Protein AF-A0A4W5N1I6-F1 (afdb_monomer_lite)

Secondary structure (DSSP, 8-state):
------TT-EE--SS------S---HHHHHHHHHHHHHHHTT-TTEEEEEES--HHHHHHGGG---S-HHHHHHHHHHHHHTSS-HHHHHHHHHHHHIIIIIS--SEEEEEETTTTEEEEE-

Sequence (122 aa):
MKWLLFPSFIVFIGKITFLFFSLSSFQIQTRLHYLASNLQNKSNDIEVLAVDLPKGTLINFLSLEFDGDEQFNISVKHLLSRLPKQRYLKSICEEIHCFKILKRVAVMVLYSYKDDYYKILL

Structure (mmCIF, N/CA/C/O backbone):
data_AF-A0A4W5N1I6-F1
#
_entry.id   AF-A0A4W5N1I6-F1
#
loop_
_atom_site.group_PDB
_atom_site.id
_atom_site.type_symbol
_atom_site.label_atom_id
_atom_site.label_alt_id
_atom_site.label_comp_id
_atom_site.label_asym_id
_atom_site.label_entity_id
_atom_site.label_seq_id
_atom_site.pdbx_PDB_ins_code
_atom_site.Cartn_x
_atom_site.Cartn_y
_atom_site.Cartn_z
_atom_site.occupancy
_atom_site.B_iso_or_equiv
_atom_site.auth_seq_id
_atom_site.auth_comp_id
_atom_site.auth_asym_id
_atom_site.auth_atom_id
_atom_site.pdbx_PDB_model_num
ATOM 1 N N . MET A 1 1 ? 24.532 -8.425 8.431 1.00 30.48 1 MET A N 1
ATOM 2 C CA . MET A 1 1 ? 23.136 -8.542 7.955 1.00 30.48 1 MET A CA 1
ATOM 3 C C . MET A 1 1 ? 22.228 -8.252 9.137 1.00 30.48 1 MET A C 1
ATOM 5 O O . MET A 1 1 ? 22.316 -8.963 10.129 1.00 30.48 1 MET A O 1
ATOM 9 N N . LYS A 1 2 ? 21.505 -7.128 9.113 1.00 20.03 2 LYS A N 1
ATOM 10 C CA . LYS A 1 2 ? 20.791 -6.596 10.283 1.00 20.03 2 LYS A CA 1
ATOM 11 C C . LYS A 1 2 ? 19.300 -6.869 10.098 1.00 20.03 2 LYS A C 1
ATOM 13 O O . LYS A 1 2 ? 18.695 -6.338 9.176 1.00 20.03 2 LYS A O 1
ATOM 18 N N . TRP A 1 3 ? 18.755 -7.746 10.932 1.00 30.00 3 TRP A N 1
ATOM 19 C CA . TRP A 1 3 ? 17.343 -8.113 10.941 1.00 30.00 3 TRP A CA 1
ATOM 20 C C . TRP A 1 3 ? 16.544 -7.023 11.663 1.00 30.00 3 TRP A C 1
ATOM 22 O O . TRP A 1 3 ? 16.873 -6.680 12.798 1.00 30.00 3 TRP A O 1
ATOM 32 N N . LEU A 1 4 ? 15.514 -6.474 11.018 1.00 30.17 4 LEU A N 1
ATOM 33 C CA . LEU A 1 4 ? 14.534 -5.597 11.660 1.00 30.17 4 LEU A CA 1
ATOM 34 C C . LEU A 1 4 ? 13.245 -6.397 11.858 1.00 30.17 4 LEU A C 1
ATOM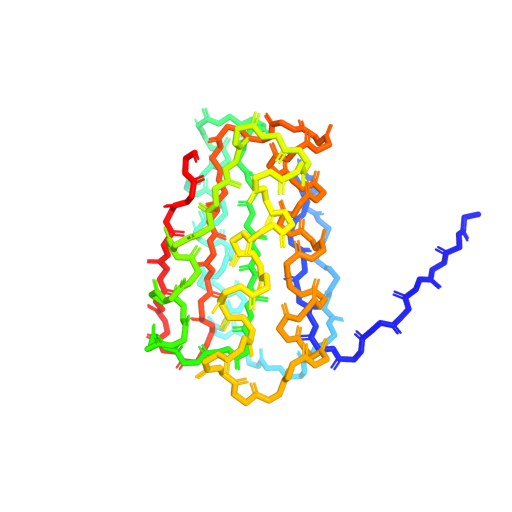 36 O O . LEU A 1 4 ? 12.529 -6.695 10.908 1.00 30.17 4 LEU A O 1
ATOM 40 N N . LEU A 1 5 ? 12.990 -6.786 13.107 1.00 33.06 5 LEU A N 1
ATOM 41 C CA . LEU A 1 5 ? 11.746 -7.414 13.539 1.00 33.06 5 LEU A CA 1
ATOM 42 C C . LEU A 1 5 ? 10.676 -6.321 13.680 1.00 33.06 5 LEU A C 1
ATOM 44 O O . LEU A 1 5 ? 10.746 -5.516 14.608 1.00 33.06 5 LEU A O 1
ATOM 48 N N . PHE A 1 6 ? 9.685 -6.297 12.785 1.00 37.84 6 PHE A N 1
ATOM 49 C CA . PHE A 1 6 ? 8.464 -5.506 12.965 1.00 37.84 6 PHE A CA 1
ATOM 50 C C . PHE A 1 6 ? 7.271 -6.441 13.235 1.00 37.84 6 PHE A C 1
ATOM 52 O O . PHE A 1 6 ? 7.053 -7.363 12.451 1.00 37.84 6 PHE A O 1
ATOM 59 N N . PRO A 1 7 ? 6.463 -6.233 14.294 1.00 37.00 7 PRO A N 1
ATOM 60 C CA . PRO A 1 7 ? 5.461 -7.212 14.742 1.00 37.00 7 PRO A CA 1
ATOM 61 C C . PRO A 1 7 ? 4.177 -7.307 13.888 1.00 37.00 7 PRO A C 1
ATOM 63 O O . PRO A 1 7 ? 3.133 -7.671 14.427 1.00 37.00 7 PRO A O 1
ATOM 66 N N . SER A 1 8 ? 4.147 -6.865 12.621 1.00 39.16 8 SER A N 1
ATOM 67 C CA . SER A 1 8 ? 2.848 -6.582 11.963 1.00 39.16 8 SER A CA 1
ATOM 68 C C . SER A 1 8 ? 2.781 -6.676 10.428 1.00 39.16 8 SER A C 1
ATOM 70 O O . SER A 1 8 ? 1.756 -6.293 9.857 1.00 39.16 8 SER A O 1
ATOM 72 N N . PHE A 1 9 ? 3.817 -7.170 9.743 1.00 37.41 9 PHE A N 1
ATOM 73 C CA . PHE A 1 9 ? 3.836 -7.255 8.274 1.00 37.41 9 PHE A CA 1
ATOM 74 C C . PHE A 1 9 ? 4.302 -8.623 7.785 1.00 37.41 9 PHE A C 1
ATOM 76 O O . PHE A 1 9 ? 5.224 -9.199 8.357 1.00 37.41 9 PHE A O 1
ATOM 83 N N . ILE A 1 10 ? 3.691 -9.109 6.701 1.00 45.41 10 ILE A N 1
ATOM 84 C CA . ILE A 1 10 ? 4.205 -10.223 5.902 1.00 45.41 10 ILE A CA 1
ATOM 85 C C . ILE A 1 10 ? 4.588 -9.636 4.544 1.00 45.41 10 ILE A C 1
ATOM 87 O O . ILE A 1 10 ? 3.729 -9.226 3.762 1.00 45.41 10 ILE A O 1
ATOM 91 N N . VAL A 1 11 ? 5.890 -9.574 4.284 1.00 42.16 11 VAL A N 1
ATOM 92 C CA . VAL A 1 11 ? 6.454 -9.120 3.010 1.00 42.16 11 VAL A CA 1
ATOM 93 C C . VAL A 1 11 ? 6.781 -10.358 2.179 1.00 42.16 11 VAL A C 1
ATOM 95 O O . VAL A 1 11 ? 7.562 -11.197 2.630 1.00 42.16 11 VAL A O 1
ATOM 98 N N . PHE A 1 12 ? 6.196 -10.493 0.984 1.00 49.16 12 PHE A N 1
ATOM 99 C CA . PHE A 1 12 ? 6.676 -11.464 0.003 1.00 49.16 12 PHE A CA 1
ATOM 100 C C . PHE A 1 12 ? 7.763 -10.790 -0.829 1.00 49.16 12 PHE A C 1
ATOM 102 O O . PHE A 1 12 ? 7.587 -9.666 -1.285 1.00 49.16 12 PHE A O 1
ATOM 109 N N . ILE A 1 13 ? 8.898 -11.471 -0.964 1.00 43.66 13 ILE A N 1
ATOM 110 C CA . ILE A 1 13 ? 9.958 -11.116 -1.907 1.00 43.66 13 ILE A CA 1
ATOM 111 C C . ILE A 1 13 ? 10.086 -12.292 -2.872 1.00 43.66 13 ILE A C 1
ATOM 113 O O . ILE A 1 13 ? 10.045 -13.438 -2.413 1.00 43.66 13 ILE A O 1
ATOM 117 N N . GLY A 1 14 ? 10.262 -12.004 -4.166 1.00 40.56 14 GLY A N 1
ATOM 118 C CA . GLY A 1 14 ? 10.351 -12.886 -5.346 1.00 40.56 14 GLY A CA 1
ATOM 119 C C . GLY A 1 14 ? 11.345 -14.064 -5.331 1.00 40.56 14 GLY A C 1
ATOM 120 O O . GLY A 1 14 ? 11.800 -14.529 -6.371 1.00 40.56 14 GLY A O 1
ATOM 121 N N . LYS A 1 15 ? 11.664 -14.621 -4.168 1.00 38.16 15 LYS A N 1
ATOM 122 C CA . LYS A 1 15 ? 12.176 -15.975 -3.967 1.00 38.16 15 LYS A CA 1
ATOM 123 C C . LYS A 1 15 ? 11.552 -16.497 -2.685 1.00 38.16 15 LYS A C 1
ATOM 125 O O . LYS A 1 15 ? 11.932 -16.040 -1.612 1.00 38.16 15 LYS A O 1
ATOM 130 N N . ILE A 1 16 ? 10.598 -17.421 -2.836 1.00 42.41 16 ILE A N 1
ATOM 131 C CA . ILE A 1 16 ? 9.838 -18.146 -1.801 1.00 42.41 16 ILE A CA 1
ATOM 132 C C . ILE A 1 16 ? 10.595 -18.185 -0.464 1.00 42.41 16 ILE A C 1
ATOM 134 O O . ILE A 1 16 ? 11.335 -19.119 -0.172 1.00 42.41 16 ILE A O 1
ATOM 138 N N . THR A 1 17 ? 10.428 -17.143 0.344 1.00 37.41 17 THR A N 1
ATOM 139 C CA . THR A 1 17 ? 10.952 -17.076 1.705 1.00 37.41 17 THR A CA 1
ATOM 140 C C . THR A 1 17 ? 9.791 -16.600 2.545 1.00 37.41 17 THR A C 1
ATOM 142 O O . THR A 1 17 ? 9.505 -15.410 2.649 1.00 37.41 17 THR A O 1
ATOM 145 N N . PHE A 1 18 ? 9.054 -17.574 3.069 1.00 41.88 18 PHE A N 1
ATOM 146 C CA . PHE A 1 18 ? 7.924 -17.344 3.948 1.00 41.88 18 PHE A CA 1
ATOM 147 C C . PHE A 1 18 ? 8.445 -16.878 5.313 1.00 41.88 18 PHE A C 1
ATOM 149 O O . PHE A 1 18 ? 8.701 -17.697 6.196 1.00 41.88 18 PHE A O 1
ATOM 156 N N . LEU A 1 19 ? 8.621 -15.571 5.510 1.00 38.22 19 LEU A N 1
ATOM 157 C CA . LEU A 1 19 ? 8.815 -15.026 6.854 1.00 38.22 19 LEU A CA 1
ATOM 158 C C . LEU A 1 19 ? 7.450 -14.968 7.552 1.00 38.22 19 LEU A C 1
ATOM 160 O O . LEU A 1 19 ? 6.750 -13.959 7.555 1.00 38.22 19 LEU A O 1
ATOM 164 N N . PHE A 1 20 ? 7.058 -16.120 8.101 1.00 39.75 20 PHE A N 1
ATOM 165 C CA . PHE A 1 20 ? 5.917 -16.278 8.994 1.00 39.75 20 PHE A CA 1
ATOM 166 C C . PHE A 1 20 ? 6.198 -15.554 10.314 1.00 39.75 20 PHE A C 1
ATOM 168 O O . PHE A 1 20 ? 7.042 -15.991 11.091 1.00 39.75 20 PHE A O 1
ATOM 175 N N . PHE A 1 21 ? 5.456 -14.486 10.600 1.00 38.78 21 PHE A N 1
ATOM 176 C CA . PHE A 1 21 ? 5.331 -13.961 11.963 1.00 38.78 21 PHE A CA 1
ATOM 177 C C . PHE A 1 21 ? 3.906 -13.462 12.229 1.00 38.78 21 PHE A C 1
ATOM 179 O O . PHE A 1 21 ? 3.664 -12.310 12.566 1.00 38.78 21 PHE A O 1
ATOM 186 N N . SER A 1 22 ? 2.929 -14.350 12.060 1.00 35.50 22 SER A N 1
ATOM 187 C CA . SER A 1 22 ? 1.680 -14.296 12.820 1.00 35.50 22 SER A CA 1
ATOM 188 C C . SER A 1 22 ? 1.016 -15.666 12.768 1.00 35.50 22 SER A C 1
ATOM 190 O O . SER A 1 22 ? 1.001 -16.323 11.730 1.00 35.50 22 SER A O 1
ATOM 192 N N . LEU A 1 23 ? 0.506 -16.104 13.912 1.00 41.88 23 LEU A N 1
ATOM 193 C CA . LEU A 1 23 ? -0.076 -17.413 14.203 1.00 41.88 23 LEU A CA 1
ATOM 194 C C . LEU A 1 23 ? -1.425 -17.658 13.477 1.00 41.88 23 LEU A C 1
ATOM 196 O O . LEU A 1 23 ? -2.368 -18.165 14.076 1.00 41.88 23 LEU A O 1
ATOM 200 N N . SER A 1 24 ? -1.580 -17.260 12.213 1.00 45.09 24 SER A N 1
ATOM 201 C CA . SER A 1 24 ? -2.865 -17.327 11.509 1.00 45.09 24 SER A CA 1
ATOM 202 C C . SER A 1 24 ? -2.916 -18.499 10.522 1.00 45.09 24 SER A C 1
ATOM 204 O O . SER A 1 24 ? -2.354 -18.425 9.433 1.00 45.09 24 SER A O 1
ATOM 206 N N . SER A 1 25 ? -3.580 -19.572 10.970 1.00 53.19 25 SER A N 1
ATOM 207 C CA . SER A 1 2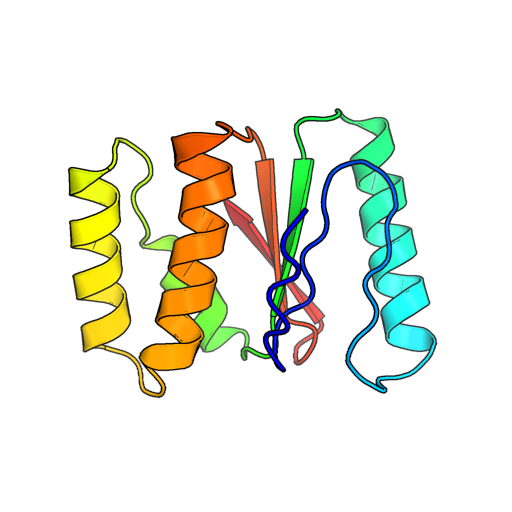5 ? -4.302 -20.619 10.220 1.00 53.19 25 SER A CA 1
ATOM 208 C C . SER A 1 25 ? -3.757 -21.067 8.846 1.00 53.19 25 SER A C 1
ATOM 210 O O . SER A 1 25 ? -3.752 -20.324 7.869 1.00 53.19 25 SER A O 1
ATOM 212 N N . PHE A 1 26 ? -3.459 -22.370 8.731 1.00 59.28 26 PHE A N 1
ATOM 213 C CA . PHE A 1 26 ? -3.067 -23.103 7.506 1.00 59.28 26 PHE A CA 1
ATOM 214 C C . PHE A 1 26 ? -3.862 -22.720 6.235 1.00 59.28 26 PHE A C 1
ATOM 216 O O . PHE A 1 26 ? -3.322 -22.691 5.135 1.00 59.28 26 PHE A O 1
ATOM 223 N N . GLN A 1 27 ? -5.132 -22.336 6.376 1.00 62.94 27 GLN A N 1
ATOM 224 C CA . GLN A 1 27 ? -5.973 -21.866 5.269 1.00 62.94 27 GLN A CA 1
ATOM 225 C C . GLN A 1 27 ? -5.462 -20.582 4.593 1.00 62.94 27 GLN A C 1
ATOM 227 O O . GLN A 1 27 ? -5.566 -20.435 3.376 1.00 62.94 27 GLN A O 1
ATOM 232 N N . ILE A 1 28 ? -4.910 -19.632 5.354 1.00 62.66 28 ILE A N 1
ATOM 233 C CA . ILE A 1 28 ? -4.321 -18.406 4.795 1.00 62.66 28 ILE A CA 1
ATOM 234 C C . ILE A 1 28 ? -3.048 -18.757 4.021 1.00 62.66 28 ILE A C 1
ATOM 236 O O . ILE A 1 28 ? -2.833 -18.239 2.926 1.00 62.66 28 ILE A O 1
ATOM 240 N N . GLN A 1 29 ? -2.262 -19.705 4.537 1.00 60.00 29 GLN A N 1
ATOM 241 C CA . GLN A 1 29 ? -1.068 -20.212 3.866 1.00 60.00 29 GLN A CA 1
ATOM 242 C C . GLN A 1 29 ? -1.399 -20.838 2.506 1.00 60.00 29 GLN A C 1
ATOM 244 O O . GLN A 1 29 ? -0.752 -20.493 1.520 1.00 60.00 29 GLN A O 1
ATOM 249 N N . THR A 1 30 ? -2.413 -21.706 2.414 1.00 65.31 30 THR A N 1
ATOM 250 C CA . THR A 1 30 ? -2.791 -22.338 1.137 1.00 65.31 30 THR A CA 1
ATOM 251 C C . THR A 1 30 ? -3.266 -21.312 0.106 1.00 65.31 30 THR A C 1
ATOM 253 O O . THR A 1 30 ? -2.876 -21.388 -1.058 1.00 65.31 30 THR A O 1
ATOM 256 N N . ARG A 1 31 ? -4.057 -20.314 0.527 1.00 71.31 31 ARG A N 1
ATOM 257 C CA . ARG A 1 31 ? -4.546 -19.251 -0.368 1.00 71.31 31 ARG A CA 1
ATOM 258 C C . ARG A 1 31 ? -3.415 -18.377 -0.906 1.00 71.31 31 ARG A C 1
ATOM 260 O O . ARG A 1 31 ? -3.353 -18.135 -2.109 1.00 71.31 31 ARG A O 1
ATOM 267 N N . LEU A 1 32 ? -2.492 -17.958 -0.040 1.00 65.69 32 LEU A N 1
ATOM 268 C CA . LEU A 1 32 ? -1.330 -17.162 -0.447 1.00 65.69 32 LEU A CA 1
ATOM 269 C C . LEU A 1 32 ? -0.376 -17.963 -1.333 1.00 65.69 32 LEU A C 1
ATOM 271 O O . LEU A 1 32 ? 0.118 -17.433 -2.324 1.00 65.69 32 LEU A O 1
ATOM 275 N N . HIS A 1 33 ? -0.167 -19.247 -1.029 1.00 64.44 33 HIS A N 1
ATOM 276 C CA . HIS A 1 33 ? 0.634 -20.133 -1.869 1.00 64.44 33 HIS A CA 1
ATOM 277 C C . HIS A 1 33 ? 0.032 -20.270 -3.273 1.00 64.44 33 HIS A C 1
ATOM 279 O O . HIS A 1 33 ? 0.759 -20.164 -4.255 1.00 64.44 33 HIS A O 1
ATOM 285 N N . TYR A 1 34 ? -1.287 -20.454 -3.382 1.00 70.06 34 TYR A N 1
ATOM 286 C CA . TYR A 1 34 ? -1.982 -20.545 -4.669 1.00 70.06 34 TYR A CA 1
ATOM 287 C C . TYR A 1 34 ? -1.878 -19.249 -5.488 1.00 70.06 34 TYR A C 1
ATOM 289 O O . TYR A 1 34 ? -1.612 -19.273 -6.692 1.00 70.06 34 TYR A O 1
ATOM 297 N N . LEU A 1 35 ? -2.045 -18.100 -4.829 1.00 67.19 35 LEU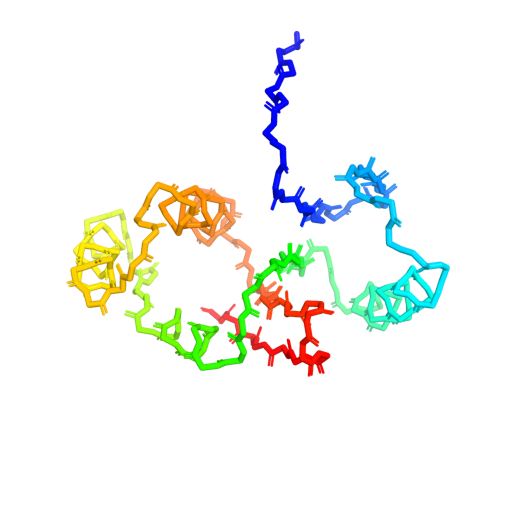 A N 1
ATOM 298 C CA . LEU A 1 35 ? -1.901 -16.794 -5.465 1.00 67.19 35 LEU A CA 1
ATOM 299 C C . LEU A 1 35 ? -0.463 -16.575 -5.959 1.00 67.19 35 LEU A C 1
ATOM 301 O O . LEU A 1 35 ? -0.267 -16.203 -7.114 1.00 67.19 35 LEU A O 1
ATOM 305 N N . ALA A 1 36 ? 0.536 -16.892 -5.133 1.00 62.78 36 ALA A N 1
ATOM 306 C CA . ALA A 1 36 ? 1.944 -16.804 -5.505 1.00 62.78 36 ALA A CA 1
ATOM 307 C C . ALA A 1 36 ? 2.299 -17.740 -6.672 1.00 62.78 36 ALA A C 1
ATOM 309 O O . ALA A 1 36 ? 2.954 -17.301 -7.614 1.00 62.78 36 ALA A O 1
ATOM 310 N N . SER A 1 37 ? 1.823 -18.992 -6.673 1.00 61.47 37 SER A N 1
ATOM 311 C CA . SER A 1 37 ? 2.095 -19.944 -7.761 1.00 61.47 37 SER A CA 1
ATOM 312 C C . SER A 1 37 ? 1.474 -19.520 -9.094 1.00 61.47 37 SER A C 1
ATOM 314 O O . SER A 1 37 ? 2.068 -19.728 -10.149 1.00 61.47 37 SER A O 1
ATOM 316 N N . ASN A 1 38 ? 0.307 -18.869 -9.065 1.00 64.06 38 ASN A N 1
ATOM 317 C CA . ASN A 1 38 ? -0.323 -18.331 -10.274 1.00 64.06 38 ASN A CA 1
ATOM 318 C C . ASN A 1 38 ? 0.418 -17.107 -10.833 1.00 64.06 38 ASN A C 1
ATOM 320 O O . ASN A 1 38 ? 0.384 -16.869 -12.041 1.00 64.06 38 ASN A O 1
ATOM 324 N N . LEU A 1 39 ? 1.083 -16.339 -9.966 1.00 59.69 39 LEU A N 1
ATOM 325 C CA . LEU A 1 39 ? 1.871 -15.165 -10.346 1.00 59.69 39 LEU A CA 1
ATOM 326 C C . LEU A 1 39 ? 3.299 -15.533 -10.782 1.00 59.69 39 LEU A C 1
ATOM 328 O O . LEU A 1 39 ? 3.807 -14.938 -11.728 1.00 59.69 39 LEU A O 1
ATOM 332 N N . GLN A 1 40 ? 3.923 -16.550 -10.174 1.00 51.84 40 GLN A N 1
ATOM 333 C CA . GLN A 1 40 ? 5.278 -17.011 -10.521 1.00 51.84 40 GLN A CA 1
ATOM 334 C C . GLN A 1 40 ? 5.421 -17.471 -11.972 1.00 51.84 40 GLN A C 1
ATOM 336 O O . GLN A 1 40 ? 6.484 -17.307 -12.563 1.00 51.84 40 GLN A O 1
ATOM 341 N N . ASN A 1 41 ? 4.350 -17.980 -12.580 1.00 47.66 41 ASN A N 1
ATOM 342 C CA . ASN A 1 41 ? 4.359 -18.334 -13.998 1.00 47.66 41 ASN A CA 1
ATOM 343 C C . ASN A 1 41 ? 4.381 -17.106 -14.936 1.00 47.66 41 ASN A C 1
ATOM 345 O O . ASN A 1 41 ? 4.387 -17.295 -16.151 1.00 47.66 41 ASN A O 1
ATOM 349 N N . LYS A 1 42 ? 4.369 -15.863 -14.414 1.00 50.66 42 LYS A N 1
ATOM 350 C CA . LYS A 1 42 ? 4.248 -14.636 -15.221 1.00 50.66 42 LYS A CA 1
ATOM 351 C C . LYS A 1 42 ? 5.431 -13.656 -15.197 1.00 50.66 42 LYS A C 1
ATOM 353 O O . LYS A 1 42 ? 5.643 -13.080 -16.253 1.00 50.66 42 LYS A O 1
ATOM 358 N N . SER A 1 43 ? 6.213 -13.485 -14.124 1.00 50.12 43 SER A N 1
ATOM 359 C CA . SER A 1 43 ? 7.604 -12.952 -14.150 1.00 50.12 43 SER A CA 1
ATOM 360 C C . SER A 1 43 ? 8.176 -12.786 -12.728 1.00 50.12 43 SER A C 1
ATOM 362 O O . SER A 1 43 ? 7.438 -12.845 -11.746 1.00 50.12 43 SER A O 1
ATOM 364 N N . ASN A 1 44 ? 9.488 -12.531 -12.620 1.00 55.81 44 ASN A N 1
ATOM 365 C CA . ASN A 1 44 ? 10.169 -12.125 -11.376 1.00 55.81 44 ASN A CA 1
ATOM 366 C C . ASN A 1 44 ? 9.830 -10.686 -10.927 1.00 55.81 44 ASN A C 1
ATOM 368 O O . ASN A 1 44 ? 10.342 -10.235 -9.906 1.00 55.81 44 ASN A O 1
ATOM 372 N N . ASP A 1 45 ? 8.990 -9.964 -11.671 1.00 69.12 45 ASP A N 1
ATOM 373 C CA . ASP A 1 45 ? 8.670 -8.548 -11.436 1.00 69.12 45 ASP A CA 1
ATOM 374 C C . ASP A 1 45 ? 7.349 -8.368 -10.680 1.00 69.12 45 ASP A C 1
ATOM 376 O O . ASP A 1 45 ? 6.764 -7.280 -10.694 1.00 69.12 45 ASP A O 1
ATOM 380 N N . ILE A 1 46 ? 6.854 -9.452 -10.073 1.00 75.25 46 ILE A N 1
ATOM 381 C CA . ILE A 1 46 ? 5.619 -9.463 -9.300 1.00 75.25 46 ILE A CA 1
ATOM 382 C C . ILE A 1 46 ? 5.944 -9.642 -7.821 1.00 75.25 46 ILE A C 1
ATOM 384 O O . ILE A 1 46 ? 6.426 -10.699 -7.418 1.00 75.25 46 ILE A O 1
ATOM 388 N N . GLU A 1 47 ? 5.613 -8.639 -7.011 1.00 81.69 47 GLU A N 1
ATOM 389 C CA . GLU A 1 47 ? 5.749 -8.706 -5.552 1.00 81.69 47 GLU A CA 1
ATOM 390 C C . GLU A 1 47 ? 4.390 -8.636 -4.864 1.00 81.69 47 GLU A C 1
ATOM 392 O O . GLU A 1 47 ? 3.471 -7.970 -5.338 1.00 81.69 47 GLU A O 1
ATOM 397 N N . VAL A 1 48 ? 4.248 -9.321 -3.729 1.00 81.50 48 VAL A N 1
ATOM 398 C CA . VAL A 1 48 ? 2.999 -9.353 -2.954 1.00 81.50 48 VAL A CA 1
ATOM 399 C C . VAL A 1 48 ? 3.250 -8.785 -1.558 1.00 81.50 48 VAL A C 1
ATOM 401 O O . VAL A 1 48 ? 4.141 -9.220 -0.837 1.00 81.50 48 VAL A O 1
ATOM 404 N N . LEU A 1 49 ? 2.435 -7.828 -1.127 1.00 85.75 49 LEU A N 1
ATOM 405 C CA . LEU A 1 49 ? 2.466 -7.285 0.228 1.00 85.75 49 LEU A CA 1
ATOM 406 C C . LEU A 1 49 ? 1.155 -7.620 0.934 1.00 85.75 49 LEU A C 1
ATOM 408 O O . LEU A 1 49 ? 0.100 -7.095 0.576 1.00 85.75 49 LEU A O 1
ATOM 412 N N . ALA A 1 50 ? 1.215 -8.504 1.932 1.00 85.56 50 ALA A N 1
ATOM 413 C CA . ALA A 1 50 ? 0.047 -8.916 2.703 1.00 85.56 50 ALA A CA 1
ATOM 414 C C . ALA A 1 50 ? -0.048 -8.124 4.017 1.00 85.56 50 ALA A C 1
ATOM 416 O O . ALA A 1 50 ? 0.904 -8.070 4.798 1.00 85.56 50 ALA A O 1
ATOM 417 N N . VAL A 1 51 ? -1.209 -7.513 4.271 1.00 85.38 51 VAL A N 1
ATOM 418 C CA . VAL A 1 51 ? -1.412 -6.548 5.366 1.00 85.38 51 VAL A CA 1
ATOM 419 C C . VAL A 1 51 ? -2.693 -6.808 6.162 1.00 85.38 51 VAL A C 1
ATOM 421 O O . VAL A 1 51 ? -3.695 -7.287 5.627 1.00 85.38 51 VAL A O 1
ATOM 424 N N . ASP A 1 52 ? -2.684 -6.418 7.442 1.00 87.06 52 ASP A N 1
ATOM 425 C CA . ASP A 1 52 ? -3.814 -6.566 8.376 1.00 87.06 52 ASP A CA 1
ATOM 426 C C . ASP A 1 52 ? -4.866 -5.448 8.255 1.00 87.06 52 ASP A C 1
ATOM 428 O O . ASP A 1 52 ? -5.368 -4.903 9.249 1.00 87.06 52 ASP A O 1
ATOM 432 N N . LEU A 1 53 ? -5.167 -5.021 7.034 1.00 88.44 53 LEU A N 1
ATOM 433 C CA . LEU A 1 53 ? -6.012 -3.858 6.783 1.00 88.44 53 LEU A CA 1
ATOM 434 C C . LEU A 1 53 ? -7.361 -4.263 6.196 1.00 88.44 53 LEU A C 1
ATOM 436 O O . LEU A 1 53 ? -7.403 -5.165 5.363 1.00 88.44 53 LEU A O 1
ATOM 440 N N . PRO A 1 54 ? -8.460 -3.587 6.569 1.00 91.19 54 PRO A N 1
ATOM 441 C CA . PRO A 1 54 ? -9.737 -3.809 5.911 1.00 91.19 54 PRO A CA 1
ATOM 442 C C . PRO A 1 54 ? -9.689 -3.291 4.467 1.00 91.19 54 PRO A C 1
ATOM 444 O O . PRO A 1 54 ? -8.952 -2.354 4.138 1.00 91.19 54 PRO A O 1
ATOM 447 N N . LYS A 1 55 ? -10.538 -3.850 3.609 1.00 93.81 55 LYS A N 1
ATOM 448 C CA . LYS A 1 55 ? -10.721 -3.502 2.197 1.00 93.81 55 LYS A CA 1
ATOM 449 C C . LYS A 1 55 ? -10.879 -2.000 1.986 1.00 93.81 55 LYS A C 1
ATOM 451 O O . LYS A 1 55 ? -10.264 -1.447 1.078 1.00 93.81 55 LYS A O 1
ATOM 456 N N . GLY A 1 56 ? -11.663 -1.335 2.838 1.00 92.25 56 GLY A N 1
ATOM 457 C CA . GLY A 1 56 ? -11.864 0.115 2.769 1.00 92.25 56 GLY A CA 1
ATOM 458 C C . GLY A 1 56 ? -10.555 0.898 2.894 1.00 92.25 56 GLY A C 1
ATOM 459 O O . GLY A 1 56 ? -10.360 1.883 2.191 1.00 92.25 56 GLY A O 1
ATOM 460 N N . THR A 1 57 ? -9.619 0.425 3.722 1.00 91.00 57 THR A N 1
ATOM 461 C CA . THR A 1 57 ? -8.290 1.032 3.839 1.00 91.00 57 THR A CA 1
ATOM 462 C C . THR A 1 57 ? -7.403 0.682 2.647 1.00 91.00 57 THR A C 1
ATOM 464 O O . THR A 1 57 ? -6.729 1.578 2.155 1.00 91.00 57 THR A O 1
ATOM 467 N N . LEU A 1 58 ? -7.435 -0.559 2.135 1.00 91.75 58 LEU A N 1
ATOM 468 C CA . LEU A 1 58 ? -6.676 -0.943 0.929 1.00 91.75 58 LEU A CA 1
ATOM 469 C C . LEU A 1 58 ? -7.021 -0.078 -0.284 1.00 91.75 58 LEU A C 1
ATOM 471 O O . LEU A 1 58 ? -6.132 0.288 -1.042 1.00 91.75 58 LEU A O 1
ATOM 475 N N . ILE A 1 59 ? -8.302 0.249 -0.471 1.00 92.94 59 ILE A N 1
ATOM 476 C CA . ILE A 1 59 ? -8.745 1.085 -1.595 1.00 92.94 59 ILE A CA 1
ATOM 477 C C . ILE A 1 59 ? -8.069 2.461 -1.553 1.00 92.94 59 ILE A C 1
ATOM 479 O O . ILE A 1 59 ? -7.713 2.986 -2.603 1.00 92.94 59 ILE A O 1
ATOM 483 N N . ASN A 1 60 ? -7.817 3.013 -0.364 1.00 93.50 60 ASN A N 1
ATOM 484 C CA . ASN A 1 60 ? -7.166 4.315 -0.235 1.00 93.50 60 ASN A CA 1
ATOM 485 C C . A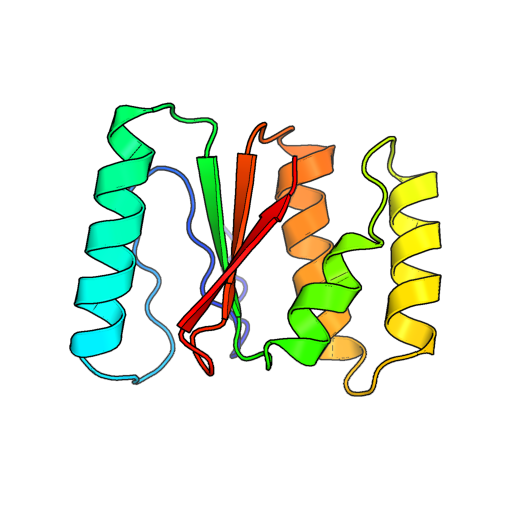SN A 1 60 ? -5.703 4.293 -0.704 1.00 93.50 60 ASN A C 1
ATOM 487 O O . ASN A 1 60 ? -5.219 5.307 -1.186 1.00 93.50 60 ASN A O 1
ATOM 491 N N . PHE A 1 61 ? -5.009 3.150 -0.644 1.00 92.56 61 PHE A N 1
ATOM 492 C CA . PHE A 1 61 ? -3.635 3.032 -1.158 1.00 92.56 61 PHE A CA 1
ATOM 493 C C . PHE A 1 61 ? -3.540 3.195 -2.682 1.00 92.56 61 PHE A C 1
ATOM 495 O O . PHE A 1 61 ? -2.451 3.434 -3.192 1.00 92.56 61 PHE A O 1
ATOM 502 N N . LEU A 1 62 ? -4.659 3.125 -3.413 1.00 90.31 62 LEU A N 1
ATOM 503 C CA . LEU A 1 62 ? -4.692 3.431 -4.846 1.00 90.31 62 LEU A CA 1
ATOM 504 C C . LEU A 1 62 ? -4.445 4.913 -5.155 1.00 90.31 62 LEU A C 1
ATOM 506 O O . LEU A 1 62 ? -4.224 5.248 -6.310 1.00 90.31 62 LEU A O 1
ATOM 510 N N . SER A 1 63 ? -4.500 5.800 -4.155 1.00 92.94 63 SER A N 1
ATOM 511 C CA . SER A 1 63 ? -4.177 7.218 -4.336 1.00 92.94 63 SER A CA 1
ATOM 512 C C . SER A 1 63 ? -2.678 7.517 -4.254 1.00 92.94 63 SER A C 1
ATOM 514 O O . SER A 1 63 ? -2.311 8.688 -4.207 1.00 92.94 63 SER A O 1
ATOM 516 N N . LEU A 1 64 ? -1.824 6.499 -4.108 1.00 94.75 64 LEU A N 1
ATOM 517 C CA . LEU A 1 64 ? -0.376 6.680 -4.099 1.00 94.75 64 LEU A CA 1
ATOM 518 C C . LEU A 1 64 ? 0.134 6.921 -5.520 1.00 94.75 64 LEU A C 1
ATOM 520 O O . LEU A 1 64 ? -0.294 6.259 -6.462 1.00 94.75 64 LEU A O 1
ATOM 524 N N . GLU A 1 65 ? 1.068 7.856 -5.645 1.00 94.50 65 GLU A N 1
ATOM 525 C CA . GLU A 1 65 ? 1.692 8.238 -6.913 1.00 94.50 65 GLU A CA 1
ATOM 526 C C . GLU A 1 65 ? 3.118 7.686 -6.972 1.00 94.50 65 GLU A C 1
ATOM 528 O O . GLU A 1 65 ? 3.874 7.829 -6.010 1.00 94.50 65 GLU A O 1
ATOM 533 N N . PHE A 1 66 ? 3.492 7.057 -8.090 1.00 93.12 66 PHE A N 1
ATOM 534 C CA . PHE A 1 66 ? 4.767 6.337 -8.231 1.00 93.12 66 PHE A CA 1
ATOM 535 C C . PHE A 1 66 ? 5.770 7.006 -9.187 1.00 93.12 66 PHE A C 1
ATOM 537 O O . PHE A 1 66 ? 6.796 6.409 -9.504 1.00 93.12 66 PHE A O 1
ATOM 544 N N . ASP A 1 67 ? 5.510 8.244 -9.620 1.00 90.19 67 ASP A N 1
ATOM 545 C CA . ASP A 1 67 ? 6.330 8.962 -10.614 1.00 90.19 67 ASP A CA 1
ATOM 546 C C . ASP A 1 67 ? 7.698 9.429 -10.078 1.00 90.19 67 ASP A C 1
ATOM 548 O O . ASP A 1 67 ? 8.576 9.831 -10.842 1.00 90.19 67 ASP A O 1
ATOM 552 N N . GLY A 1 68 ? 7.903 9.364 -8.761 1.00 90.38 68 GLY A N 1
ATOM 553 C CA . GLY A 1 68 ? 9.156 9.732 -8.112 1.00 90.38 68 GLY A CA 1
ATOM 554 C C . GLY A 1 68 ? 9.024 9.862 -6.597 1.00 90.38 68 GLY A C 1
ATOM 555 O O . GLY A 1 68 ? 7.925 9.821 -6.042 1.00 90.38 68 GLY A O 1
ATOM 556 N N . ASP A 1 69 ? 10.160 10.038 -5.920 1.00 94.56 69 ASP A N 1
ATOM 557 C CA . ASP A 1 69 ? 10.226 10.188 -4.462 1.00 94.56 69 ASP A CA 1
ATOM 558 C C . ASP A 1 69 ? 9.364 11.341 -3.934 1.00 94.56 69 ASP A C 1
ATOM 560 O O . ASP A 1 69 ? 8.690 11.204 -2.913 1.00 94.56 69 ASP A O 1
ATOM 564 N N . GLU A 1 70 ? 9.382 12.494 -4.602 1.00 95.12 70 GLU A N 1
ATOM 565 C CA . GLU A 1 70 ? 8.660 13.680 -4.140 1.00 95.12 70 GLU A CA 1
ATOM 566 C C . GLU A 1 70 ? 7.140 13.482 -4.230 1.00 95.12 70 GLU A C 1
ATOM 568 O O . GLU A 1 70 ? 6.442 13.629 -3.223 1.00 95.12 70 GLU A O 1
ATOM 573 N N . GLN A 1 71 ? 6.641 13.060 -5.395 1.00 94.62 71 GLN A N 1
ATOM 574 C CA . GLN A 1 71 ? 5.229 12.748 -5.643 1.00 94.62 71 GLN A CA 1
ATOM 575 C C . GLN A 1 71 ? 4.729 11.638 -4.709 1.00 94.62 71 GLN A C 1
ATOM 577 O O . GLN A 1 71 ? 3.679 11.773 -4.070 1.00 94.62 71 GLN A O 1
ATOM 582 N N . PHE A 1 72 ? 5.521 10.578 -4.522 1.00 96.38 72 PHE A N 1
ATOM 583 C CA . PHE A 1 72 ? 5.191 9.517 -3.575 1.00 96.38 72 PHE A CA 1
ATOM 584 C C . PHE A 1 72 ? 5.061 10.063 -2.146 1.00 96.38 72 PHE A C 1
ATOM 586 O O . PHE A 1 72 ? 4.065 9.831 -1.464 1.00 96.38 72 PHE A O 1
ATOM 593 N N . ASN A 1 73 ? 6.022 10.866 -1.685 1.00 96.38 73 ASN A N 1
ATOM 594 C CA . ASN A 1 73 ? 5.976 11.444 -0.343 1.00 96.38 73 ASN A CA 1
ATOM 595 C C . ASN A 1 73 ? 4.787 12.399 -0.143 1.00 96.38 73 ASN A C 1
ATOM 597 O O . ASN A 1 73 ? 4.204 12.443 0.946 1.00 96.38 73 ASN A O 1
ATOM 601 N N . ILE A 1 74 ? 4.405 13.156 -1.175 1.00 97.44 74 ILE A N 1
ATOM 602 C CA . ILE A 1 74 ? 3.219 14.019 -1.152 1.00 97.44 74 ILE A CA 1
ATOM 603 C C . ILE A 1 74 ? 1.947 13.172 -1.042 1.00 97.44 74 ILE A C 1
ATOM 605 O O . ILE A 1 74 ? 1.123 13.427 -0.157 1.00 97.44 74 ILE A O 1
ATOM 609 N N . SER A 1 75 ? 1.787 12.149 -1.882 1.00 96.81 75 SER A N 1
ATOM 610 C CA . SER A 1 75 ? 0.608 11.273 -1.859 1.00 96.81 75 SER A CA 1
ATOM 611 C C . SER A 1 75 ? 0.494 10.484 -0.544 1.00 96.81 75 SER A C 1
ATOM 613 O O . SER A 1 75 ? -0.597 10.398 0.025 1.00 96.81 75 SER A O 1
ATOM 615 N N . VAL A 1 76 ? 1.612 10.034 0.041 1.00 96.25 76 VAL A N 1
ATOM 616 C CA . VAL A 1 76 ? 1.643 9.420 1.383 1.00 96.25 76 VAL A CA 1
ATOM 617 C C . VAL A 1 76 ? 1.147 10.386 2.457 1.00 96.25 76 VAL A C 1
ATOM 619 O O . VAL A 1 76 ? 0.326 10.000 3.290 1.00 96.25 76 VAL A O 1
ATOM 622 N N . LYS A 1 77 ? 1.593 11.650 2.458 1.00 95.62 77 LYS A N 1
ATOM 623 C CA . LYS A 1 77 ? 1.107 12.650 3.428 1.00 95.62 77 LYS A CA 1
ATOM 624 C C . LYS A 1 77 ? -0.407 12.853 3.318 1.00 95.62 77 LYS A C 1
ATOM 626 O O . LYS A 1 77 ? -1.086 12.919 4.343 1.00 95.62 77 LYS A O 1
ATOM 631 N N . HIS A 1 78 ? -0.940 12.908 2.097 1.00 95.25 78 HIS A N 1
ATOM 632 C CA . HIS A 1 78 ? -2.379 13.033 1.854 1.00 95.25 78 HIS A CA 1
ATOM 633 C C . HIS A 1 78 ? -3.170 11.790 2.282 1.00 95.25 78 HIS A C 1
ATOM 635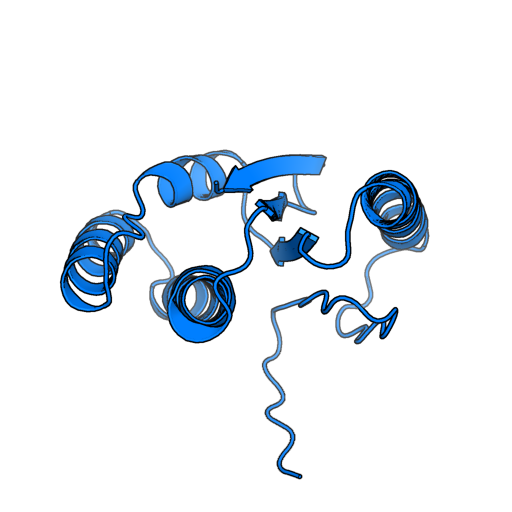 O O . HIS A 1 78 ? -4.259 11.922 2.835 1.00 95.25 78 HIS A O 1
ATOM 641 N N . LEU A 1 79 ? -2.627 10.592 2.063 1.00 94.62 79 LEU A N 1
ATOM 642 C CA . LEU A 1 79 ? -3.231 9.337 2.505 1.00 94.62 79 LEU A CA 1
ATOM 643 C C . LEU A 1 79 ? -3.291 9.262 4.038 1.00 94.62 79 LEU A C 1
ATOM 645 O O . LEU A 1 79 ? -4.343 8.993 4.619 1.00 94.62 79 LEU A O 1
ATOM 649 N N . LEU A 1 80 ? -2.162 9.527 4.701 1.00 93.44 80 LEU A N 1
ATOM 650 C CA . LEU A 1 80 ? -2.028 9.400 6.153 1.00 93.44 80 LEU A CA 1
ATOM 651 C C . LEU A 1 80 ? -2.811 10.466 6.924 1.00 93.44 80 LEU A C 1
ATOM 653 O O . LEU A 1 80 ? -3.243 10.198 8.045 1.00 93.44 80 LEU A O 1
ATOM 657 N N . SER A 1 81 ? -3.026 11.654 6.355 1.00 93.06 81 SER A N 1
ATOM 658 C CA . SER A 1 81 ? -3.819 12.702 7.012 1.00 93.06 81 SER A CA 1
ATOM 659 C C . SER A 1 81 ? -5.295 12.324 7.171 1.00 93.06 81 SER A C 1
ATOM 661 O O . SER A 1 81 ? -5.967 12.841 8.059 1.00 93.06 81 SER A O 1
ATOM 663 N N . ARG A 1 82 ? -5.792 11.389 6.352 1.00 89.75 82 ARG A N 1
ATOM 664 C CA . ARG A 1 82 ? -7.195 10.947 6.335 1.00 89.75 82 ARG A CA 1
ATOM 665 C C . ARG A 1 82 ? -7.442 9.667 7.132 1.00 89.75 82 ARG A C 1
ATOM 667 O O . ARG A 1 82 ? -8.595 9.266 7.279 1.00 89.75 82 ARG A O 1
ATOM 674 N N . LEU A 1 83 ? -6.388 9.000 7.612 1.00 87.94 83 LEU A N 1
ATOM 675 C CA . LEU A 1 83 ? -6.485 7.656 8.180 1.00 87.94 83 LEU A CA 1
ATOM 676 C C . LEU A 1 83 ? -5.921 7.560 9.604 1.00 87.94 83 LEU A C 1
ATOM 678 O O . LEU A 1 83 ? -4.869 8.128 9.907 1.00 87.94 83 LEU A O 1
ATOM 682 N N . PRO A 1 84 ? -6.577 6.789 10.492 1.00 84.81 84 PRO A N 1
ATOM 683 C CA . PRO A 1 84 ? -6.035 6.487 11.811 1.00 84.81 84 PRO A CA 1
ATOM 684 C C . PRO A 1 84 ? -4.834 5.528 11.706 1.00 84.81 84 PRO A C 1
ATOM 686 O O . PRO A 1 84 ? -4.605 4.904 10.675 1.00 84.81 84 PRO A O 1
ATOM 689 N N . LYS A 1 85 ? -4.087 5.341 12.805 1.00 79.75 85 LYS A N 1
ATOM 690 C CA . LYS A 1 85 ? -2.936 4.406 12.891 1.00 79.75 85 LYS A CA 1
ATOM 691 C C . LYS A 1 85 ? -1.773 4.738 11.939 1.00 79.75 85 LYS A C 1
ATOM 693 O O . LYS A 1 85 ? -1.146 3.844 11.368 1.00 79.75 85 LYS A O 1
ATOM 698 N N . GLN A 1 86 ? -1.423 6.021 11.841 1.00 82.38 86 GLN A N 1
ATOM 699 C CA . GLN A 1 86 ? -0.389 6.531 10.930 1.00 82.38 86 GLN A CA 1
ATOM 700 C C . GLN A 1 86 ? 0.960 5.805 11.011 1.00 82.38 86 GLN A C 1
ATOM 702 O O . GLN A 1 86 ? 1.590 5.627 9.979 1.00 82.38 86 GLN A O 1
ATOM 707 N N . ARG A 1 87 ? 1.403 5.330 12.188 1.00 86.50 87 ARG A N 1
ATOM 708 C CA . ARG A 1 87 ? 2.675 4.589 12.306 1.00 86.50 87 ARG A CA 1
ATOM 709 C C . ARG A 1 87 ? 2.671 3.293 11.485 1.00 86.50 87 ARG A C 1
ATOM 711 O O . ARG A 1 87 ? 3.628 3.038 10.771 1.00 86.50 87 ARG A O 1
ATOM 718 N N . TYR A 1 88 ? 1.600 2.503 11.576 1.00 85.44 88 TYR A N 1
ATOM 719 C CA . TYR A 1 88 ? 1.478 1.237 10.846 1.00 85.44 88 TYR A CA 1
ATOM 720 C C . TYR A 1 88 ? 1.350 1.485 9.342 1.00 85.44 88 TYR A C 1
ATOM 722 O O . TYR A 1 88 ? 2.078 0.905 8.546 1.00 85.44 88 TYR A O 1
ATOM 730 N N . LEU A 1 89 ? 0.472 2.414 8.958 1.00 89.00 89 LEU A N 1
ATOM 731 C CA . LEU A 1 89 ? 0.272 2.775 7.556 1.00 89.00 89 LEU A CA 1
ATOM 732 C C . LEU A 1 89 ? 1.544 3.350 6.923 1.00 89.00 89 LEU A C 1
ATOM 734 O O . LEU A 1 89 ? 1.845 3.036 5.778 1.00 89.00 89 LEU A O 1
ATOM 738 N N . LYS A 1 90 ? 2.322 4.132 7.678 1.00 89.88 90 LYS A N 1
ATOM 739 C CA . LYS A 1 90 ? 3.603 4.663 7.216 1.00 89.88 90 LYS A CA 1
ATOM 740 C C . LYS A 1 90 ? 4.597 3.549 6.887 1.00 89.88 90 LYS A C 1
ATOM 742 O O . LYS A 1 90 ? 5.197 3.610 5.824 1.00 89.88 90 LYS A O 1
ATOM 747 N N . SER A 1 91 ? 4.720 2.519 7.725 1.00 88.56 91 SER A N 1
ATOM 748 C CA . SER A 1 91 ? 5.599 1.378 7.426 1.00 88.56 91 SER A CA 1
ATOM 749 C C . SER A 1 91 ? 5.154 0.591 6.186 1.00 88.56 91 SER A C 1
ATOM 751 O O . SER A 1 91 ? 5.998 0.127 5.430 1.00 88.56 91 SER A O 1
ATOM 753 N N . ILE A 1 92 ? 3.845 0.498 5.915 1.00 90.44 92 ILE A N 1
ATOM 754 C CA . ILE A 1 92 ? 3.348 -0.065 4.643 1.00 90.44 92 ILE A CA 1
ATOM 755 C C . ILE A 1 92 ? 3.791 0.808 3.469 1.00 90.44 92 ILE A C 1
ATOM 757 O O . ILE A 1 92 ? 4.269 0.282 2.470 1.00 90.44 92 ILE A O 1
ATOM 761 N N . CYS A 1 93 ? 3.645 2.131 3.580 1.00 93.88 93 CYS A N 1
ATOM 762 C CA . CYS A 1 93 ? 4.088 3.053 2.536 1.00 93.88 93 CYS A CA 1
ATOM 763 C C . CYS A 1 93 ? 5.604 2.979 2.302 1.00 93.88 93 CYS A C 1
ATOM 765 O O . CYS A 1 93 ? 6.031 3.052 1.158 1.00 93.88 93 CYS A O 1
ATOM 767 N N . GLU A 1 94 ? 6.414 2.803 3.348 1.00 90.62 94 GLU A N 1
ATOM 768 C CA . GLU A 1 94 ? 7.866 2.602 3.227 1.00 90.62 94 GLU A CA 1
ATOM 769 C C . GLU A 1 94 ? 8.195 1.317 2.447 1.00 90.62 94 GLU A C 1
ATOM 771 O O . GLU A 1 94 ? 9.062 1.323 1.574 1.00 90.62 94 GLU A O 1
ATOM 776 N N . GLU A 1 95 ? 7.458 0.230 2.683 1.00 89.56 95 GLU A N 1
ATOM 777 C CA . GLU A 1 95 ? 7.649 -1.019 1.938 1.00 89.56 95 GLU A CA 1
ATOM 778 C C . GLU A 1 95 ? 7.177 -0.895 0.477 1.00 89.56 95 GLU A C 1
ATOM 780 O O . GLU A 1 95 ? 7.864 -1.323 -0.450 1.00 89.56 95 GLU A O 1
ATOM 785 N N . ILE A 1 96 ? 6.035 -0.238 0.245 1.00 92.44 96 ILE A N 1
ATOM 786 C CA . ILE A 1 96 ? 5.545 0.074 -1.106 1.00 92.44 96 ILE A CA 1
ATOM 787 C C . ILE A 1 96 ? 6.557 0.943 -1.862 1.00 92.44 96 ILE A C 1
ATOM 789 O O . ILE A 1 96 ? 6.826 0.678 -3.031 1.00 92.44 96 ILE A O 1
ATOM 793 N N . HIS A 1 97 ? 7.146 1.946 -1.208 1.00 93.44 97 HIS A N 1
ATOM 794 C CA . HIS A 1 97 ? 8.197 2.788 -1.784 1.00 93.44 97 HIS A CA 1
ATOM 795 C C . HIS A 1 97 ? 9.409 1.960 -2.209 1.00 93.44 97 HIS A C 1
ATOM 797 O O . HIS A 1 97 ? 9.876 2.073 -3.344 1.00 93.44 97 HIS A O 1
ATOM 803 N N . CYS A 1 98 ? 9.862 1.059 -1.334 1.00 88.69 98 CYS A N 1
ATOM 804 C CA . CYS A 1 98 ? 10.957 0.145 -1.631 1.00 88.69 98 CYS A CA 1
ATOM 805 C C . CYS A 1 98 ? 10.677 -0.678 -2.898 1.00 88.69 98 CYS A C 1
ATOM 807 O O . CYS A 1 98 ? 11.545 -0.796 -3.763 1.00 88.69 98 CYS A O 1
ATOM 809 N N . PHE A 1 99 ? 9.461 -1.203 -3.056 1.00 86.81 99 PHE A N 1
ATOM 810 C CA . PHE A 1 99 ? 9.099 -1.985 -4.237 1.00 86.81 99 PHE A CA 1
ATOM 811 C C . PHE A 1 99 ? 8.893 -1.138 -5.497 1.00 86.81 99 PHE A C 1
ATOM 813 O O . PHE A 1 99 ? 9.498 -1.429 -6.528 1.00 86.81 99 PHE A O 1
ATOM 820 N N . LYS A 1 100 ? 8.065 -0.092 -5.441 1.00 88.00 100 LYS A N 1
ATOM 821 C CA . LYS A 1 100 ? 7.656 0.676 -6.627 1.00 88.00 100 LYS A CA 1
ATOM 82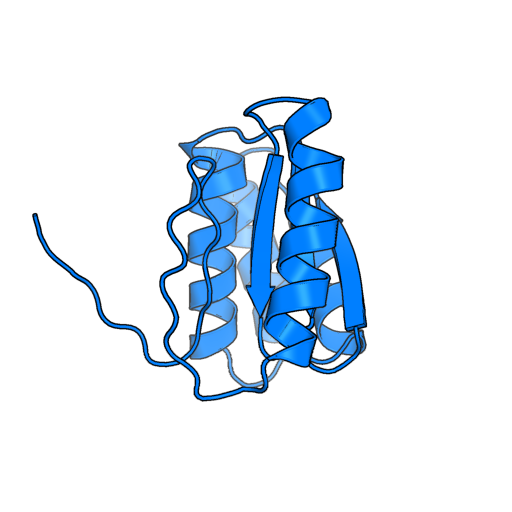2 C C . LYS A 1 100 ? 8.698 1.697 -7.079 1.00 88.00 100 LYS A C 1
ATOM 824 O O . LYS A 1 100 ? 8.884 1.854 -8.280 1.00 88.00 100 LYS A O 1
ATOM 829 N N . ILE A 1 101 ? 9.405 2.341 -6.149 1.00 89.56 101 ILE A N 1
ATOM 830 C CA . ILE A 1 101 ? 10.370 3.406 -6.461 1.00 89.56 101 ILE A CA 1
ATOM 831 C C . ILE A 1 101 ? 11.797 2.855 -6.522 1.00 89.56 101 ILE A C 1
ATOM 833 O O . ILE A 1 101 ? 12.463 2.988 -7.549 1.00 89.56 101 ILE A O 1
ATOM 837 N N . LEU A 1 102 ? 12.269 2.199 -5.453 1.00 87.50 102 LEU A N 1
ATOM 838 C CA . LEU A 1 102 ? 13.673 1.768 -5.366 1.00 87.50 102 LEU A CA 1
ATOM 839 C C . LEU A 1 102 ? 13.966 0.540 -6.237 1.00 87.50 102 LEU A C 1
ATOM 841 O O . LEU A 1 102 ? 14.940 0.529 -6.987 1.00 87.50 102 LEU A O 1
ATOM 845 N N . LYS A 1 103 ? 13.126 -0.497 -6.144 1.00 85.19 103 LYS A N 1
ATOM 846 C CA . LYS A 1 103 ? 13.283 -1.751 -6.901 1.00 85.19 103 LYS A CA 1
ATOM 847 C C . LYS A 1 103 ? 12.607 -1.728 -8.274 1.00 85.19 103 LYS A C 1
ATOM 849 O O . LYS A 1 103 ? 12.901 -2.599 -9.084 1.00 85.19 103 LYS A O 1
ATOM 854 N N . ARG A 1 104 ? 11.728 -0.751 -8.535 1.00 85.94 104 ARG A N 1
ATOM 855 C CA . ARG A 1 104 ? 10.972 -0.593 -9.793 1.00 85.94 104 ARG A CA 1
ATOM 856 C C . ARG A 1 104 ? 10.192 -1.849 -10.200 1.00 85.94 104 ARG A C 1
ATOM 858 O O . ARG A 1 104 ? 10.175 -2.238 -11.364 1.00 85.94 104 ARG A O 1
ATOM 865 N N . VAL A 1 105 ? 9.541 -2.479 -9.224 1.00 81.94 105 VAL A N 1
ATOM 866 C CA . VAL A 1 105 ? 8.670 -3.642 -9.435 1.00 81.94 105 VAL A CA 1
ATOM 867 C C . VAL A 1 105 ? 7.505 -3.246 -10.345 1.00 81.94 105 VAL A C 1
ATOM 869 O O . VAL A 1 105 ? 6.754 -2.309 -10.045 1.00 81.94 105 VAL A O 1
ATOM 872 N N . ALA A 1 106 ? 7.344 -3.977 -11.450 1.00 82.31 106 ALA A N 1
ATOM 873 C CA . ALA A 1 106 ? 6.321 -3.696 -12.454 1.00 82.31 106 ALA A CA 1
ATOM 874 C C . ALA A 1 106 ? 4.909 -3.948 -11.912 1.00 82.31 106 ALA A C 1
ATOM 876 O O . ALA A 1 106 ? 4.004 -3.149 -12.136 1.00 82.31 106 ALA A O 1
ATOM 877 N N . VAL A 1 107 ? 4.716 -5.033 -11.159 1.00 82.88 107 VAL A N 1
ATOM 878 C CA . VAL A 1 107 ? 3.404 -5.411 -10.629 1.00 82.88 107 VAL A CA 1
ATOM 879 C C . VAL A 1 107 ? 3.516 -5.671 -9.136 1.00 82.88 107 VAL A C 1
ATOM 881 O O . VAL A 1 107 ? 4.173 -6.609 -8.704 1.00 82.88 107 VAL A O 1
ATOM 884 N N . MET A 1 108 ? 2.832 -4.872 -8.323 1.00 86.50 108 MET A N 1
ATOM 885 C CA . MET A 1 108 ? 2.759 -5.113 -6.884 1.00 86.50 108 MET A CA 1
ATOM 886 C C . MET A 1 108 ? 1.326 -5.455 -6.475 1.00 86.50 108 MET A C 1
ATOM 888 O O . MET A 1 108 ? 0.395 -4.707 -6.758 1.00 86.50 108 MET A O 1
ATOM 892 N N . VAL A 1 109 ? 1.128 -6.580 -5.794 1.00 87.62 109 VAL A N 1
ATOM 893 C CA . VAL A 1 109 ? -0.173 -7.007 -5.272 1.00 87.62 109 VAL A CA 1
ATOM 894 C C . VAL A 1 109 ? -0.263 -6.643 -3.796 1.00 87.62 109 VAL A C 1
ATOM 896 O O . VAL A 1 109 ? 0.417 -7.230 -2.962 1.00 87.62 109 VAL A O 1
ATOM 899 N N . LEU A 1 110 ? -1.136 -5.702 -3.452 1.00 91.06 110 LEU A N 1
ATOM 900 C CA . LEU A 1 110 ? -1.475 -5.388 -2.068 1.00 91.06 110 LEU A CA 1
ATOM 901 C C . LEU A 1 110 ? -2.664 -6.258 -1.640 1.00 91.06 110 LEU A C 1
ATOM 903 O O . LEU A 1 110 ? -3.767 -6.093 -2.163 1.00 91.06 110 LEU A O 1
ATOM 907 N N . TYR A 1 111 ? -2.443 -7.186 -0.710 1.00 88.00 111 TYR A N 1
ATOM 908 C CA . TYR A 1 111 ? -3.426 -8.179 -0.266 1.00 88.00 111 TYR A CA 1
ATOM 909 C C . TYR A 1 111 ? -3.855 -7.947 1.189 1.00 88.00 111 TYR A C 1
ATOM 911 O O . TYR A 1 111 ? -3.032 -7.825 2.093 1.00 88.00 111 TYR A O 1
ATOM 919 N N . SER A 1 112 ? -5.163 -7.926 1.428 1.00 89.56 112 SER A N 1
ATOM 920 C CA . SER A 1 112 ? -5.783 -7.951 2.749 1.00 89.56 112 SER A CA 1
ATOM 921 C C . SER A 1 112 ? -6.080 -9.387 3.146 1.00 89.56 112 SER A C 1
ATOM 923 O O . SER A 1 112 ? -6.947 -10.028 2.551 1.00 89.56 112 SER A O 1
ATOM 925 N N . TYR A 1 113 ? -5.437 -9.874 4.208 1.00 85.94 113 TYR A N 1
ATOM 926 C CA . TYR A 1 113 ? -5.791 -11.180 4.770 1.00 85.94 113 TYR A CA 1
ATOM 927 C C . TYR A 1 113 ? -7.010 -11.135 5.706 1.00 85.94 113 TYR A C 1
ATOM 929 O O . TYR A 1 113 ? -7.473 -12.192 6.131 1.00 85.94 113 TYR A O 1
ATOM 937 N N . LYS A 1 114 ? -7.542 -9.942 6.014 1.00 86.44 114 LYS A N 1
ATOM 938 C CA . LYS A 1 114 ? -8.803 -9.779 6.757 1.00 86.44 114 LYS A CA 1
ATOM 939 C C . LYS A 1 114 ? -10.017 -10.061 5.887 1.00 86.44 114 LYS A C 1
ATOM 941 O O . LYS A 1 114 ? -10.886 -10.824 6.290 1.00 86.44 114 LYS A O 1
ATOM 946 N N . ASP A 1 115 ? -10.037 -9.460 4.702 1.00 89.75 115 ASP A N 1
ATOM 947 C CA . ASP A 1 115 ? -11.216 -9.454 3.833 1.00 89.75 115 ASP A CA 1
ATOM 948 C C . ASP A 1 115 ? -11.042 -10.318 2.572 1.00 89.75 115 ASP A C 1
ATOM 950 O O . ASP A 1 115 ? -11.888 -10.257 1.683 1.00 89.75 115 ASP A O 1
ATOM 954 N N . ASP A 1 116 ? -9.948 -11.090 2.472 1.00 86.31 116 ASP A N 1
ATOM 955 C CA . ASP A 1 116 ? -9.591 -11.904 1.291 1.00 86.31 116 ASP A CA 1
ATOM 956 C C . ASP A 1 116 ? -9.664 -11.073 -0.008 1.00 86.31 116 ASP A C 1
ATOM 958 O O . ASP A 1 116 ? -10.276 -11.438 -1.013 1.00 86.31 116 ASP A O 1
ATOM 962 N N . TYR A 1 117 ? -9.100 -9.863 0.058 1.00 89.62 117 TYR A N 1
ATOM 963 C CA . TYR A 1 117 ? -9.228 -8.836 -0.974 1.00 89.62 117 TYR A CA 1
ATOM 964 C C . TYR A 1 117 ? -7.860 -8.363 -1.440 1.00 89.62 117 TYR A C 1
ATOM 966 O O . TYR A 1 117 ? -6.991 -8.104 -0.614 1.00 89.62 117 TYR A O 1
ATOM 974 N N . TYR A 1 118 ? -7.675 -8.162 -2.745 1.00 91.19 118 TYR A N 1
ATOM 975 C CA . TYR A 1 118 ? -6.425 -7.625 -3.278 1.00 91.19 118 TYR A CA 1
ATOM 976 C C . TYR A 1 118 ? -6.626 -6.479 -4.261 1.00 91.19 118 TYR A C 1
ATOM 978 O O . TYR A 1 118 ? -7.670 -6.330 -4.904 1.00 91.19 118 TYR A O 1
ATOM 986 N N . LYS A 1 119 ? -5.571 -5.679 -4.391 1.00 90.69 119 LYS A N 1
ATOM 987 C CA . LYS A 1 119 ? -5.399 -4.683 -5.441 1.00 90.69 119 LYS A CA 1
ATOM 988 C C . LYS A 1 119 ? -4.038 -4.834 -6.088 1.00 90.69 119 LYS A C 1
ATOM 990 O O . LYS A 1 119 ? -3.080 -5.241 -5.443 1.00 90.69 119 LYS A O 1
ATOM 995 N N . ILE A 1 120 ? -3.985 -4.494 -7.367 1.00 87.81 120 ILE A N 1
ATOM 996 C CA . ILE A 1 120 ? -2.749 -4.435 -8.133 1.00 87.81 120 ILE A CA 1
ATOM 997 C C . ILE A 1 120 ? -2.352 -2.962 -8.238 1.00 87.81 120 ILE A C 1
ATOM 999 O O . ILE A 1 120 ? -3.182 -2.132 -8.609 1.00 87.81 120 ILE A O 1
ATOM 1003 N N . LEU A 1 121 ? -1.107 -2.665 -7.884 1.00 87.19 121 LEU A N 1
ATOM 1004 C CA . LEU A 1 121 ? -0.445 -1.379 -8.048 1.00 87.19 121 LEU A CA 1
ATOM 1005 C C . LEU A 1 121 ? 0.527 -1.518 -9.229 1.00 87.19 121 LEU A C 1
ATOM 1007 O O . LEU A 1 121 ? 1.521 -2.252 -9.139 1.00 87.19 121 LEU A O 1
ATOM 1011 N N . LEU A 1 122 ? 0.179 -0.871 -10.343 1.00 81.88 122 LEU A N 1
ATOM 1012 C CA . LEU A 1 122 ? 0.988 -0.805 -11.565 1.00 81.88 122 LEU A CA 1
ATOM 1013 C C . LEU A 1 122 ? 1.996 0.339 -11.503 1.00 81.88 122 LEU A C 1
ATOM 1015 O O . LEU A 1 122 ? 1.808 1.252 -10.675 1.00 81.88 122 LEU A O 1
#

pLDDT: mean 74.41, std 21.49, range [20.03, 97.44]

Foldseek 3Di:
DDDDDDQWWFWFQLPPDGPDRDPDDPVLVVLVVVVVVVCVVPDNLEIEIEGQDDPVLQVLCLQADLPADVSRVVSLVVSLVVDPPSVRSVVVSVVVCCNCPVVVRPWYWYAYPVHRDIDIDD

Organism: NCBI:txid62062

Radius of gyration: 14.14 Å; chains: 1; bounding box: 35×37×30 Å